Protein AF-A0A174BFE5-F1 (afdb_monomer)

Fo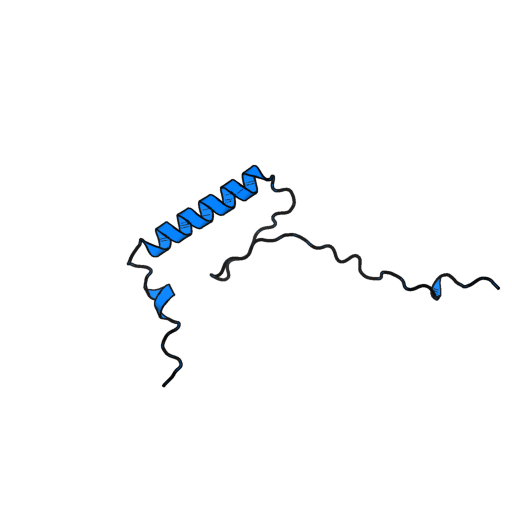ldseek 3Di:
DDDPPVPDDDPPDPPDDWDWDDDPVPDGTDTCVPPDPVRVVVVVVVVVVVVVVCVVPPVNCVVVPPPPPPDD

Radius of gyration: 22.88 Å; Cα contacts (8 Å, |Δi|>4): 25; chains: 1; bounding box: 55×43×48 Å

Sequence (72 aa):
MVVSSSLLPKMDTVDDFEPVCYFADGRRGYSLKYMRREELLTDVLHQYERYIR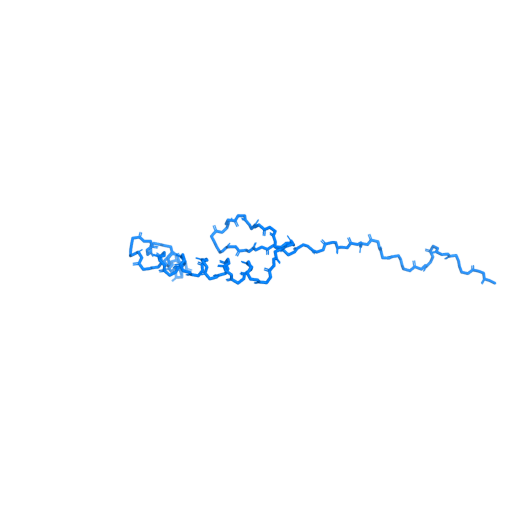MIANSKHNLYLFDKKNDET

Secondary structure (DSSP, 8-state):
----GGGS-----------B---TT-PPPPB-TT--HHHHHHHHHHHHHHHHHHHHSGGGTHHHHTTS-S--

Solvent-accessible surface area (backbone atoms only — not comparable to full-atom values): 4934 Å² total; per-residue (Å²): 136,82,81,61,80,85,77,52,91,69,82,85,66,86,77,82,83,74,54,60,50,83,48,96,86,70,55,84,51,55,74,50,72,90,61,49,73,68,55,51,51,51,50,54,51,52,53,49,52,50,50,52,54,48,65,70,40,74,89,50,54,68,77,76,56,74,88,71,79,90,84,130

Structure (mmCIF, N/CA/C/O backbone):
data_AF-A0A174BFE5-F1
#
_entry.id   AF-A0A174BFE5-F1
#
loop_
_atom_site.group_PDB
_atom_site.id
_atom_site.type_symbol
_atom_site.label_atom_id
_atom_site.label_alt_id
_atom_site.label_comp_id
_atom_site.label_asym_id
_atom_site.label_entity_id
_atom_site.label_seq_id
_atom_site.pdbx_PDB_ins_code
_atom_site.Cartn_x
_atom_site.Cartn_y
_atom_site.Cartn_z
_atom_site.occupancy
_atom_site.B_iso_or_equiv
_atom_site.auth_seq_id
_atom_site.auth_comp_id
_atom_site.auth_asym_id
_atom_site.auth_atom_id
_atom_site.pdbx_PDB_model_num
ATOM 1 N N . MET A 1 1 ? 25.868 -36.678 -33.248 1.00 52.06 1 MET A N 1
ATOM 2 C CA . MET A 1 1 ? 24.410 -36.599 -33.027 1.00 52.06 1 MET A CA 1
ATOM 3 C C . MET A 1 1 ? 24.136 -35.246 -32.390 1.00 52.06 1 MET A C 1
ATOM 5 O O . MET A 1 1 ? 24.542 -35.038 -31.257 1.00 52.06 1 MET A O 1
ATOM 9 N N . VAL A 1 2 ? 23.606 -34.288 -33.152 1.00 60.62 2 VAL A N 1
ATOM 10 C CA . VAL A 1 2 ? 23.287 -32.946 -32.637 1.00 60.62 2 VAL A CA 1
ATOM 11 C C . VAL A 1 2 ? 21.861 -33.012 -32.117 1.00 60.62 2 VAL A C 1
ATOM 13 O O . VAL A 1 2 ? 20.945 -33.288 -32.887 1.00 60.62 2 VAL A O 1
ATOM 16 N N . VAL A 1 3 ? 21.680 -32.826 -30.811 1.00 66.31 3 VAL A N 1
ATOM 17 C CA . VAL A 1 3 ? 20.341 -32.682 -30.235 1.00 66.31 3 VAL A CA 1
ATOM 18 C C . VAL A 1 3 ? 19.774 -31.371 -30.767 1.00 66.31 3 VAL A C 1
ATOM 20 O O . VAL A 1 3 ? 20.327 -30.301 -30.518 1.00 66.31 3 VAL A O 1
ATOM 23 N N . SER A 1 4 ? 18.708 -31.458 -31.558 1.00 67.00 4 SER A N 1
ATOM 24 C CA . SER A 1 4 ? 18.002 -30.291 -32.071 1.00 67.00 4 SER A CA 1
ATOM 25 C C . SER A 1 4 ? 17.417 -29.500 -30.902 1.00 67.00 4 SER A C 1
ATOM 27 O O . SER A 1 4 ? 16.726 -30.061 -30.051 1.00 67.00 4 SER A O 1
ATOM 29 N N . SER A 1 5 ? 17.667 -28.190 -30.874 1.00 63.28 5 SER A N 1
ATOM 30 C CA . SER A 1 5 ? 17.227 -27.254 -29.824 1.00 63.28 5 SER A CA 1
ATOM 31 C C . SER A 1 5 ? 15.707 -27.213 -29.600 1.00 63.28 5 SER A C 1
ATOM 33 O O . SER A 1 5 ? 15.240 -26.637 -28.624 1.00 63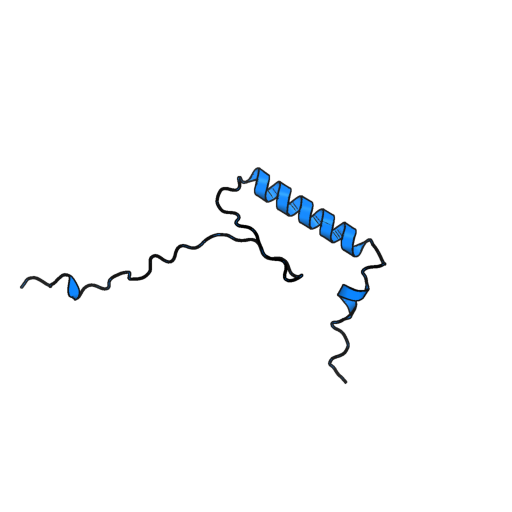.28 5 SER A O 1
ATOM 35 N N . SER A 1 6 ? 14.932 -27.848 -30.479 1.00 68.06 6 SER A N 1
ATOM 36 C CA . SER A 1 6 ? 13.494 -28.086 -30.359 1.00 68.06 6 SER A CA 1
ATOM 37 C C . SER A 1 6 ? 13.094 -29.101 -29.280 1.00 68.06 6 SER A C 1
ATOM 39 O O . SER A 1 6 ? 11.925 -29.132 -28.917 1.00 68.06 6 SER A O 1
ATOM 41 N N . LEU A 1 7 ? 14.024 -29.925 -28.783 1.00 74.88 7 LEU A N 1
ATOM 42 C CA . LEU A 1 7 ? 13.769 -30.946 -27.752 1.00 74.88 7 LEU A CA 1
ATOM 43 C C . LEU A 1 7 ? 14.069 -30.459 -26.327 1.00 74.88 7 LEU A C 1
ATOM 45 O O . LEU A 1 7 ? 13.876 -31.198 -25.364 1.00 74.88 7 LEU A O 1
ATOM 49 N N . LEU A 1 8 ? 14.582 -29.238 -26.189 1.00 80.56 8 LEU A N 1
ATOM 50 C CA . LEU A 1 8 ? 14.872 -28.639 -24.895 1.00 80.56 8 LEU A CA 1
ATOM 51 C C . LEU A 1 8 ? 13.591 -27.987 -24.352 1.00 80.56 8 LEU A C 1
ATOM 53 O O . LEU A 1 8 ? 12.917 -27.297 -25.121 1.00 80.56 8 LEU A O 1
ATOM 57 N N . PRO A 1 9 ? 13.254 -28.166 -23.059 1.00 73.88 9 PRO A N 1
ATOM 58 C CA . PRO A 1 9 ? 12.161 -27.437 -22.429 1.00 73.88 9 PRO A CA 1
ATOM 59 C C . PRO A 1 9 ? 12.378 -25.939 -22.632 1.00 73.88 9 PRO A C 1
ATOM 61 O O . PRO A 1 9 ? 13.367 -25.374 -22.159 1.00 73.88 9 PRO A O 1
ATOM 64 N N . LYS A 1 10 ? 11.481 -25.301 -23.380 1.00 68.88 10 LYS A N 1
ATOM 65 C CA . LYS A 1 10 ? 11.458 -23.850 -23.510 1.00 68.88 10 LYS A CA 1
ATOM 66 C C . LYS A 1 10 ? 10.685 -23.307 -22.321 1.00 68.88 10 LYS A C 1
ATOM 68 O O . LYS A 1 10 ? 9.620 -23.817 -21.983 1.00 68.88 10 LYS A O 1
ATOM 73 N N . MET A 1 11 ? 11.237 -22.296 -21.662 1.00 65.38 11 MET A N 1
ATOM 74 C CA . MET A 1 11 ? 10.465 -21.486 -20.726 1.00 65.38 11 MET A CA 1
ATOM 75 C C . MET A 1 11 ? 9.502 -20.650 -21.579 1.00 65.38 11 MET A C 1
ATOM 77 O O . MET A 1 11 ? 9.844 -19.548 -21.994 1.00 65.38 11 MET A O 1
ATOM 81 N N . ASP A 1 12 ? 8.348 -21.220 -21.930 1.00 64.69 12 ASP A N 1
ATOM 82 C CA . ASP A 1 12 ? 7.338 -20.563 -22.774 1.00 64.69 12 ASP A CA 1
ATOM 83 C C . ASP A 1 12 ? 6.494 -19.532 -22.003 1.00 64.69 12 ASP A C 1
ATOM 85 O O . ASP A 1 12 ? 5.618 -18.893 -22.583 1.00 64.69 12 ASP A O 1
ATOM 89 N N . THR A 1 13 ? 6.776 -19.301 -20.719 1.00 64.31 13 THR A N 1
ATOM 90 C CA . THR A 1 13 ? 6.143 -18.232 -19.945 1.00 64.31 13 THR A CA 1
ATOM 91 C C . THR A 1 13 ? 7.197 -17.427 -19.193 1.00 64.31 13 THR A C 1
ATOM 93 O O . THR A 1 13 ? 7.769 -17.849 -18.190 1.00 64.31 13 THR A O 1
ATOM 96 N N . VAL A 1 14 ? 7.480 -16.227 -19.699 1.00 64.94 14 VAL A N 1
ATOM 97 C CA . VAL A 1 14 ? 8.020 -15.161 -18.853 1.00 64.94 14 VAL A CA 1
ATOM 98 C C . VAL A 1 14 ? 6.815 -14.612 -18.099 1.00 64.94 14 VAL A C 1
ATOM 100 O O . VAL A 1 14 ? 6.152 -13.693 -18.573 1.00 64.94 14 VAL A O 1
ATOM 103 N N . ASP A 1 15 ? 6.466 -15.247 -16.983 1.00 69.19 15 ASP A N 1
ATOM 104 C CA . ASP A 1 15 ? 5.404 -14.741 -16.118 1.00 69.19 15 ASP A CA 1
ATOM 105 C C . ASP A 1 15 ? 5.925 -13.472 -15.426 1.00 69.19 15 ASP A C 1
ATOM 107 O O . ASP A 1 15 ? 6.733 -13.532 -14.497 1.00 69.19 15 ASP A O 1
ATOM 111 N N . ASP A 1 16 ? 5.529 -12.304 -15.940 1.00 76.06 16 ASP A N 1
ATOM 112 C CA . ASP A 1 16 ? 5.833 -11.011 -15.324 1.00 76.06 16 ASP A CA 1
ATOM 113 C C . ASP A 1 16 ? 4.909 -10.822 -14.112 1.00 76.06 16 ASP A C 1
ATOM 115 O O . ASP A 1 16 ? 3.698 -10.628 -14.248 1.00 76.06 16 ASP A O 1
ATOM 119 N N . PHE A 1 17 ? 5.470 -10.933 -12.908 1.00 82.00 17 PHE A N 1
ATOM 120 C CA . PHE A 1 17 ? 4.736 -10.722 -11.663 1.00 82.00 17 PHE A CA 1
ATOM 121 C C . PHE A 1 17 ? 4.828 -9.254 -11.254 1.00 82.00 17 PHE A C 1
ATOM 123 O O . PHE A 1 17 ? 5.895 -8.764 -10.880 1.00 82.00 17 PHE A O 1
ATOM 130 N N . GLU A 1 18 ? 3.693 -8.558 -11.253 1.00 85.44 18 GLU A N 1
ATOM 131 C CA . GLU A 1 18 ? 3.619 -7.196 -10.730 1.00 85.44 18 GLU A CA 1
ATOM 132 C C . GLU A 1 18 ? 3.085 -7.167 -9.294 1.00 85.44 18 GLU A C 1
ATOM 134 O O . GLU A 1 18 ? 2.022 -7.727 -9.011 1.00 85.44 18 GLU A O 1
ATOM 139 N N . PRO A 1 19 ? 3.779 -6.477 -8.370 1.00 90.56 19 PRO A N 1
ATOM 140 C CA . PRO A 1 19 ? 3.260 -6.279 -7.031 1.00 90.56 19 PRO A CA 1
ATOM 141 C C . PRO A 1 19 ? 2.096 -5.282 -7.081 1.00 90.56 19 PRO A C 1
ATOM 143 O O . PRO A 1 19 ? 2.244 -4.152 -7.549 1.00 90.56 19 PRO A O 1
ATOM 146 N N . VAL A 1 20 ? 0.942 -5.689 -6.562 1.00 91.56 20 VAL A N 1
ATOM 147 C CA . VAL A 1 20 ? -0.275 -4.871 -6.474 1.00 91.56 20 VAL A CA 1
ATOM 148 C C . VAL A 1 20 ? -0.825 -4.914 -5.055 1.00 91.56 20 VAL A C 1
ATOM 150 O O . VAL A 1 20 ? -0.703 -5.927 -4.365 1.00 91.56 20 VAL A O 1
ATOM 153 N N . CYS A 1 21 ? -1.425 -3.817 -4.599 1.00 92.56 21 CYS A N 1
ATOM 154 C CA . CYS A 1 21 ? -2.104 -3.811 -3.307 1.00 92.56 21 CYS A CA 1
ATOM 155 C C . CYS A 1 21 ? -3.501 -4.449 -3.401 1.00 92.56 21 CYS A C 1
ATOM 157 O O . CYS A 1 21 ? -4.086 -4.560 -4.477 1.00 92.56 21 CYS A O 1
ATOM 159 N N . TYR A 1 22 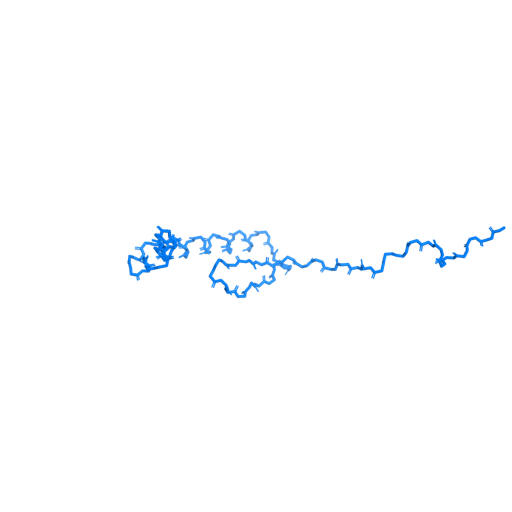? -4.044 -4.870 -2.259 1.00 90.25 22 TYR A N 1
ATOM 160 C CA . TYR A 1 22 ? -5.383 -5.449 -2.159 1.00 90.25 22 TYR A CA 1
ATOM 161 C C . TYR A 1 22 ? -6.149 -4.806 -1.005 1.00 90.25 22 TYR A C 1
ATOM 163 O O . TYR A 1 22 ? -5.597 -4.606 0.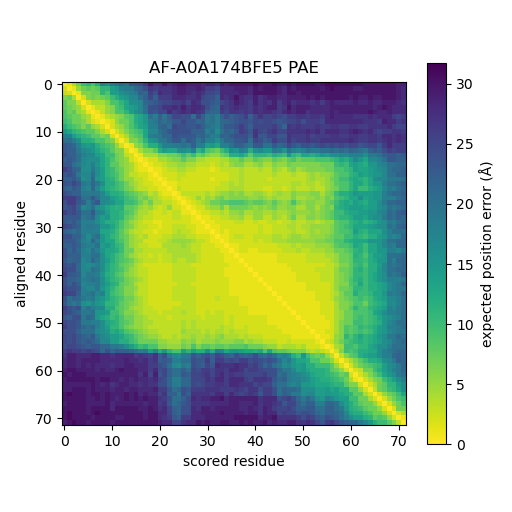078 1.00 90.25 22 TYR A O 1
ATOM 171 N N . PHE A 1 23 ? -7.431 -4.519 -1.229 1.00 87.31 23 PHE A N 1
ATOM 172 C CA . PHE A 1 23 ? -8.326 -3.962 -0.221 1.00 87.31 23 PHE A CA 1
ATOM 173 C C . PHE A 1 23 ? -9.500 -4.908 0.032 1.00 87.31 23 PHE A C 1
ATOM 175 O O . PHE A 1 23 ? -10.109 -5.430 -0.899 1.00 87.31 23 PHE A O 1
ATOM 182 N N . ALA A 1 24 ? -9.843 -5.104 1.308 1.00 80.94 24 ALA A N 1
ATOM 183 C CA . ALA A 1 24 ? -10.921 -6.007 1.716 1.00 80.94 24 ALA A CA 1
ATOM 184 C C . ALA A 1 24 ? -12.324 -5.535 1.285 1.00 80.94 24 ALA A C 1
ATOM 186 O O . ALA A 1 24 ? -13.250 -6.336 1.255 1.00 80.94 24 ALA A O 1
ATOM 187 N N . ASP A 1 25 ? -12.478 -4.255 0.934 1.00 80.50 25 ASP A N 1
ATOM 188 C CA . ASP A 1 25 ? -13.727 -3.657 0.446 1.00 80.50 25 ASP A CA 1
ATOM 189 C C . ASP A 1 25 ? -13.953 -3.859 -1.066 1.00 80.50 25 ASP A C 1
ATOM 191 O O . ASP A 1 25 ? -14.904 -3.320 -1.631 1.00 80.50 25 ASP A O 1
ATOM 195 N N . GLY A 1 26 ? -13.082 -4.618 -1.742 1.00 83.81 26 GLY A N 1
ATOM 196 C CA . GLY A 1 26 ? -13.193 -4.902 -3.174 1.00 83.81 26 GLY A CA 1
ATOM 197 C C . GLY A 1 26 ? -12.763 -3.742 -4.075 1.00 83.81 26 GLY A C 1
ATOM 198 O O . GLY A 1 26 ? -12.958 -3.797 -5.293 1.00 83.81 26 GLY A O 1
ATOM 199 N N . ARG A 1 27 ? -12.159 -2.682 -3.520 1.00 86.06 27 ARG A N 1
ATOM 200 C CA . ARG A 1 27 ? -11.558 -1.625 -4.337 1.00 86.06 27 ARG A CA 1
ATOM 201 C C . ARG A 1 27 ? -10.408 -2.171 -5.174 1.00 86.06 27 ARG A C 1
ATOM 203 O O . ARG A 1 27 ? -9.609 -2.986 -4.718 1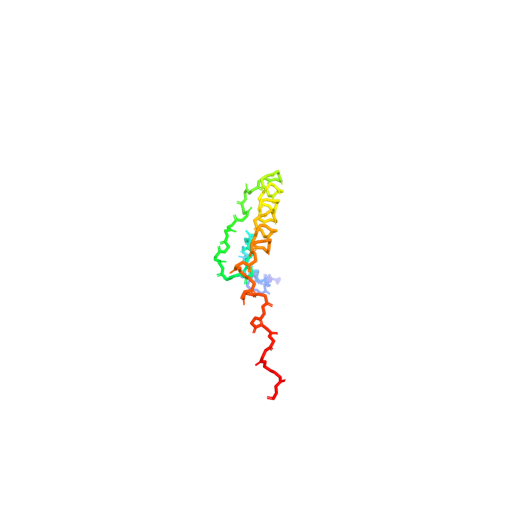.00 86.06 27 ARG A O 1
ATOM 210 N N . ARG A 1 28 ? -10.284 -1.645 -6.397 1.00 89.12 28 ARG A N 1
ATOM 211 C CA . ARG A 1 28 ? -9.145 -1.941 -7.272 1.00 89.12 28 ARG A CA 1
ATOM 212 C C . ARG A 1 28 ? -7.846 -1.504 -6.599 1.00 89.12 28 ARG A C 1
ATOM 214 O O . ARG A 1 28 ? -7.703 -0.337 -6.230 1.00 89.12 28 ARG A O 1
ATOM 221 N N . GLY A 1 29 ? -6.926 -2.452 -6.469 1.00 89.38 29 GLY A N 1
ATOM 222 C CA . GLY A 1 29 ? -5.556 -2.198 -6.058 1.00 89.38 29 GLY A CA 1
ATOM 223 C C . GLY A 1 29 ? -4.793 -1.365 -7.081 1.00 89.38 29 GLY A C 1
ATOM 224 O O . GLY A 1 29 ? -5.092 -1.402 -8.274 1.00 89.38 29 GLY A O 1
ATOM 225 N N . TYR A 1 30 ? -3.803 -0.618 -6.610 1.00 92.50 30 TYR A N 1
ATOM 226 C CA . TYR A 1 30 ? -2.799 0.035 -7.442 1.00 92.50 30 TYR A CA 1
ATOM 227 C C . TYR A 1 30 ? -1.503 -0.775 -7.452 1.00 92.50 30 TYR A C 1
ATOM 229 O O . TYR A 1 30 ? -1.232 -1.575 -6.551 1.00 92.50 30 TYR A O 1
ATOM 237 N N . SER A 1 31 ? -0.705 -0.558 -8.496 1.00 93.19 31 SER A N 1
ATOM 238 C CA . SER A 1 31 ? 0.625 -1.146 -8.617 1.00 93.19 31 SER A CA 1
ATOM 239 C C . SER A 1 31 ? 1.574 -0.530 -7.593 1.00 93.19 31 SER A C 1
ATOM 241 O O . SER A 1 31 ? 1.599 0.684 -7.398 1.00 93.19 31 SER A O 1
ATOM 243 N N . LEU A 1 32 ? 2.360 -1.389 -6.954 1.00 93.12 32 LEU A N 1
ATOM 244 C CA . LEU A 1 32 ? 3.458 -1.030 -6.058 1.00 93.12 32 LEU A CA 1
ATOM 245 C C . LEU A 1 32 ? 4.802 -1.026 -6.800 1.00 93.12 32 LEU A C 1
ATOM 247 O O . LEU A 1 32 ? 5.851 -0.765 -6.205 1.00 93.12 32 LEU A O 1
ATOM 251 N N . LYS A 1 33 ? 4.786 -1.338 -8.103 1.00 89.81 33 LYS A N 1
ATOM 252 C CA . LYS A 1 33 ? 5.965 -1.313 -8.964 1.00 89.81 33 LYS A CA 1
ATOM 253 C C . LYS A 1 33 ? 6.530 0.109 -8.927 1.00 89.81 33 LYS A C 1
ATOM 255 O O . LYS A 1 33 ? 5.806 1.072 -9.159 1.00 89.81 33 LYS A O 1
ATOM 260 N N . TYR A 1 34 ? 7.814 0.228 -8.598 1.00 90.94 34 TYR A N 1
ATOM 261 C CA . TYR A 1 34 ? 8.559 1.491 -8.459 1.00 90.94 34 TYR A CA 1
ATOM 262 C C . TYR A 1 34 ? 8.317 2.319 -7.188 1.00 90.94 34 TYR A C 1
ATOM 264 O O . TYR A 1 34 ? 8.917 3.385 -7.057 1.00 90.94 34 TYR A O 1
ATOM 272 N N . MET A 1 35 ? 7.522 1.843 -6.227 1.00 93.25 35 MET A N 1
ATOM 273 C CA . MET A 1 35 ? 7.368 2.541 -4.949 1.00 93.25 35 MET A CA 1
ATOM 274 C C . MET A 1 35 ? 8.624 2.367 -4.083 1.00 93.25 35 MET A C 1
ATOM 276 O O . MET A 1 35 ? 9.137 1.255 -3.923 1.00 93.25 35 MET A O 1
ATOM 280 N N . ARG A 1 36 ? 9.144 3.462 -3.516 1.00 95.94 36 ARG A N 1
ATOM 281 C CA . ARG A 1 36 ? 10.282 3.404 -2.586 1.00 95.94 36 ARG A CA 1
ATOM 282 C C . ARG A 1 36 ? 9.844 2.847 -1.237 1.00 95.94 36 ARG A C 1
ATOM 284 O O . ARG A 1 36 ? 8.667 2.869 -0.883 1.00 95.94 36 ARG A O 1
ATOM 291 N N . ARG A 1 37 ? 10.811 2.379 -0.446 1.00 94.81 37 ARG A N 1
ATOM 292 C CA . ARG A 1 37 ? 10.556 1.797 0.880 1.00 94.81 37 ARG A CA 1
ATOM 293 C C . ARG A 1 37 ? 9.792 2.757 1.792 1.00 94.81 37 ARG A C 1
ATOM 295 O O . ARG A 1 37 ? 8.871 2.341 2.487 1.00 94.81 37 ARG A O 1
ATOM 302 N N . GLU A 1 38 ? 10.184 4.024 1.788 1.00 97.44 38 GLU A N 1
ATOM 303 C CA . GLU A 1 38 ? 9.587 5.069 2.616 1.00 97.44 38 GLU A CA 1
ATOM 304 C C . GLU A 1 38 ? 8.154 5.356 2.167 1.00 97.44 38 GLU A C 1
ATOM 306 O O . GLU A 1 38 ? 7.264 5.462 2.999 1.00 97.44 38 GLU A O 1
ATOM 311 N N . GLU A 1 39 ? 7.916 5.393 0.855 1.00 95.50 39 GLU A N 1
ATOM 312 C CA . GLU A 1 39 ? 6.587 5.598 0.274 1.00 95.50 39 GLU A CA 1
ATOM 313 C C . GLU A 1 39 ? 5.650 4.437 0.618 1.00 95.50 39 GLU A C 1
ATOM 315 O O . GLU A 1 39 ? 4.531 4.684 1.062 1.00 95.50 39 GLU A O 1
ATOM 320 N N . LEU A 1 40 ? 6.121 3.189 0.499 1.00 94.56 40 LEU A N 1
ATOM 321 C CA . LEU A 1 40 ? 5.374 1.995 0.908 1.00 94.56 40 LEU A CA 1
ATOM 322 C C . LEU A 1 40 ? 5.001 2.052 2.391 1.00 94.56 40 LEU A C 1
ATOM 324 O O . LEU A 1 40 ? 3.854 1.804 2.757 1.00 94.56 40 LEU A O 1
ATOM 328 N N . LEU A 1 41 ? 5.961 2.393 3.255 1.00 96.06 41 LEU A N 1
ATOM 329 C CA . LEU A 1 41 ? 5.719 2.491 4.693 1.00 96.06 41 LEU A CA 1
ATOM 330 C C . LEU A 1 41 ? 4.696 3.584 5.006 1.00 96.06 41 LEU A C 1
ATOM 332 O O . LEU A 1 41 ? 3.756 3.361 5.767 1.00 96.06 41 LEU A O 1
ATOM 336 N N . THR A 1 42 ? 4.872 4.762 4.412 1.00 96.88 42 THR A N 1
ATOM 337 C CA . THR A 1 42 ? 3.961 5.887 4.579 1.00 96.88 42 THR A CA 1
ATOM 338 C C . THR A 1 42 ? 2.555 5.530 4.104 1.00 96.88 42 THR A C 1
ATOM 340 O O . THR A 1 42 ? 1.593 5.825 4.807 1.00 96.88 42 THR A O 1
ATOM 343 N N . ASP A 1 43 ? 2.408 4.861 2.966 1.00 94.44 43 ASP A N 1
ATOM 344 C CA . ASP A 1 43 ? 1.112 4.432 2.441 1.00 94.44 43 ASP A CA 1
ATOM 345 C C . ASP A 1 43 ? 0.408 3.422 3.364 1.00 94.44 43 ASP A C 1
ATOM 347 O O . ASP A 1 43 ? -0.747 3.628 3.745 1.00 94.44 43 ASP A O 1
ATOM 351 N N . VAL A 1 44 ? 1.127 2.393 3.832 1.00 93.94 44 VAL A N 1
ATOM 352 C CA . VAL A 1 44 ? 0.597 1.408 4.793 1.00 93.94 44 VAL A CA 1
ATOM 353 C C . VAL A 1 44 ? 0.126 2.086 6.083 1.00 93.94 44 VAL A C 1
ATOM 355 O O . VAL A 1 44 ? -0.964 1.785 6.576 1.00 93.94 44 VAL A O 1
ATOM 358 N N . LEU A 1 45 ? 0.905 3.032 6.617 1.00 96.81 45 LEU A N 1
ATOM 359 C CA . LEU A 1 45 ? 0.538 3.773 7.827 1.00 96.81 45 LEU A CA 1
ATOM 360 C C . LEU A 1 45 ? -0.716 4.637 7.620 1.00 96.81 45 LEU A C 1
ATOM 362 O O . LEU A 1 45 ? -1.594 4.642 8.483 1.00 96.81 45 LEU A O 1
ATOM 366 N N . HIS A 1 46 ? -0.848 5.308 6.472 1.00 94.88 46 HIS A N 1
ATOM 367 C CA . HIS A 1 46 ? -2.042 6.098 6.156 1.00 94.88 46 HIS A CA 1
ATOM 368 C C . HIS A 1 46 ? -3.294 5.227 5.994 1.00 94.88 46 HIS A C 1
ATOM 370 O O . HIS A 1 46 ? -4.366 5.594 6.485 1.00 94.88 46 HIS A O 1
ATOM 376 N N . GLN A 1 47 ? -3.191 4.066 5.337 1.00 91.62 47 GLN A N 1
ATOM 377 C CA . GLN A 1 47 ? -4.333 3.153 5.223 1.00 91.62 47 GLN A CA 1
ATOM 378 C C . GLN A 1 47 ? -4.726 2.569 6.580 1.00 91.62 47 GLN A C 1
ATOM 380 O O . GLN A 1 47 ? -5.918 2.439 6.867 1.00 91.62 47 GLN A O 1
ATOM 385 N N . TYR A 1 48 ? -3.752 2.284 7.446 1.00 92.56 48 TYR A N 1
ATOM 386 C CA . TYR A 1 48 ? -4.021 1.852 8.814 1.00 92.56 48 TYR A CA 1
ATOM 387 C C . TYR A 1 48 ? -4.731 2.942 9.629 1.00 92.56 48 TYR A C 1
ATOM 389 O O . TYR A 1 48 ? -5.754 2.678 10.258 1.00 92.56 48 TYR A O 1
ATOM 397 N N . GLU A 1 49 ? -4.267 4.191 9.570 1.00 93.94 49 GLU A N 1
ATOM 398 C CA . GLU A 1 49 ? -4.939 5.317 10.228 1.00 93.94 49 GLU A CA 1
ATOM 399 C C . GLU A 1 49 ? -6.382 5.485 9.725 1.00 93.94 49 GLU A C 1
ATOM 401 O O . GLU A 1 49 ? -7.317 5.656 10.515 1.00 93.94 49 GLU A O 1
ATOM 406 N N . ARG A 1 50 ? -6.586 5.385 8.407 1.00 89.38 50 ARG A N 1
ATOM 407 C CA . ARG A 1 50 ? -7.915 5.428 7.790 1.00 89.38 50 ARG A CA 1
ATOM 408 C C . ARG A 1 50 ? -8.810 4.296 8.292 1.00 89.38 50 ARG A C 1
ATOM 410 O O . ARG A 1 50 ? -9.977 4.549 8.587 1.00 89.38 50 ARG A O 1
ATOM 417 N N . TYR A 1 51 ? -8.276 3.084 8.425 1.00 87.62 51 TYR A N 1
ATOM 418 C CA . TYR A 1 51 ? -8.989 1.934 8.979 1.00 87.62 51 TYR A CA 1
ATOM 419 C C . TYR A 1 51 ? -9.419 2.172 10.435 1.00 87.62 51 TYR A C 1
ATOM 421 O O . TYR A 1 51 ? -10.588 1.980 10.770 1.00 87.62 51 TYR A O 1
ATOM 429 N N . ILE A 1 52 ? -8.524 2.691 11.282 1.00 88.94 52 ILE A N 1
ATOM 430 C CA . ILE A 1 52 ? -8.855 3.036 12.673 1.00 88.94 52 ILE A CA 1
ATOM 431 C C . ILE A 1 52 ? -9.954 4.102 12.733 1.00 88.94 52 ILE A C 1
ATOM 433 O O . ILE A 1 52 ? -10.924 3.948 13.475 1.00 88.94 52 ILE A O 1
ATOM 437 N N . ARG A 1 53 ? -9.858 5.157 11.914 1.00 88.62 53 ARG A N 1
ATOM 438 C CA . ARG A 1 53 ? -10.895 6.202 11.823 1.00 88.62 53 ARG A CA 1
ATOM 439 C C . ARG A 1 53 ? -12.240 5.660 11.345 1.00 88.62 53 ARG A C 1
ATOM 441 O O . ARG A 1 53 ? -13.280 6.125 11.809 1.00 88.62 53 ARG A O 1
ATOM 448 N N . MET A 1 54 ? -12.224 4.704 10.420 1.00 84.38 54 MET A N 1
ATOM 449 C CA . MET A 1 54 ? -13.428 4.051 9.911 1.00 84.38 54 MET A CA 1
ATOM 450 C C . MET A 1 54 ? -14.150 3.276 11.018 1.00 84.38 54 MET A C 1
ATOM 452 O O . MET A 1 54 ? -15.360 3.422 11.153 1.00 84.38 54 MET A O 1
ATOM 456 N N . ILE A 1 55 ? -13.418 2.516 11.839 1.00 83.06 55 ILE A N 1
ATOM 457 C CA . ILE A 1 55 ? -13.996 1.752 12.959 1.00 83.06 55 ILE A CA 1
ATOM 458 C C . ILE A 1 55 ? -14.443 2.672 14.097 1.00 83.06 55 ILE A C 1
ATOM 460 O O . ILE A 1 55 ? -15.500 2.461 14.687 1.00 83.06 55 ILE A O 1
ATOM 464 N N . ALA A 1 56 ? -13.663 3.711 14.403 1.00 82.44 56 ALA A N 1
ATOM 465 C CA . ALA A 1 56 ? -13.995 4.664 15.460 1.00 82.44 56 ALA A CA 1
ATOM 466 C C . ALA A 1 56 ? -15.280 5.461 15.157 1.00 82.44 56 ALA A C 1
ATOM 468 O O . ALA A 1 56 ? -16.002 5.859 16.073 1.00 82.44 56 ALA A O 1
ATOM 469 N N . ASN A 1 57 ? -15.605 5.673 13.877 1.00 77.06 57 ASN A N 1
ATOM 470 C CA . ASN A 1 57 ? -16.888 6.234 13.470 1.00 77.06 57 ASN A CA 1
ATOM 471 C C . ASN A 1 57 ? -18.003 5.183 13.616 1.00 77.06 57 ASN A C 1
ATOM 473 O O . ASN A 1 57 ? -18.337 4.457 12.683 1.00 77.06 57 ASN A O 1
ATOM 477 N N . SER A 1 58 ? -18.654 5.168 14.782 1.00 58.47 58 SER A N 1
ATOM 478 C CA . SER A 1 58 ? -19.758 4.261 15.159 1.00 58.47 58 SER A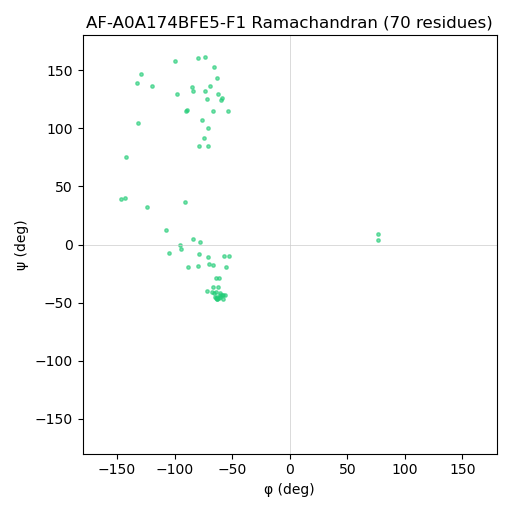 CA 1
ATOM 479 C C . SER A 1 58 ? -20.953 4.209 14.170 1.00 58.47 58 SER A C 1
ATOM 481 O O . SER A 1 58 ? -21.802 3.327 14.260 1.00 58.47 58 SER A O 1
ATOM 483 N N . LYS A 1 59 ? -21.017 5.102 13.168 1.00 56.09 59 LYS A N 1
ATOM 484 C CA . LYS A 1 59 ? -21.995 5.071 12.059 1.00 56.09 59 LYS A CA 1
ATOM 485 C C . LYS A 1 59 ? -21.663 4.071 10.935 1.00 56.09 59 LYS A C 1
ATOM 487 O O . LYS A 1 59 ? -22.482 3.890 10.041 1.00 56.09 59 LYS A O 1
ATOM 492 N N . HIS A 1 60 ? -20.490 3.435 10.938 1.00 52.66 60 HIS A N 1
ATOM 493 C CA . HIS A 1 60 ? -20.110 2.382 9.976 1.00 52.66 60 HIS A CA 1
ATOM 494 C C . HIS A 1 60 ? -20.079 0.975 10.588 1.00 52.66 60 HIS A C 1
ATOM 496 O O . HIS A 1 60 ? -19.654 0.026 9.933 1.00 52.66 60 HIS A O 1
ATOM 502 N N . ASN A 1 61 ? -20.623 0.815 11.802 1.00 51.25 61 ASN A N 1
ATOM 503 C CA . ASN A 1 61 ? -20.802 -0.486 12.457 1.00 51.25 61 ASN A CA 1
ATOM 504 C C . ASN A 1 61 ? -21.602 -1.496 11.610 1.00 51.25 61 ASN A C 1
ATOM 506 O O . ASN A 1 61 ? -21.476 -2.693 11.826 1.00 51.25 61 ASN A O 1
ATOM 510 N N . LEU A 1 62 ? -22.376 -1.049 10.613 1.00 54.09 62 LEU A N 1
ATOM 511 C CA . LEU A 1 62 ? -23.123 -1.943 9.721 1.00 54.09 62 LEU A CA 1
ATOM 512 C C . LEU A 1 62 ? -22.216 -2.897 8.913 1.00 54.09 62 LEU A C 1
ATOM 514 O O . LEU A 1 62 ? -22.630 -4.013 8.631 1.00 54.09 62 LEU A O 1
ATOM 518 N N . TYR A 1 63 ? -20.972 -2.505 8.601 1.00 53.88 63 TYR A N 1
ATOM 519 C CA . TYR A 1 63 ? -20.042 -3.344 7.826 1.00 53.88 63 TYR A CA 1
ATOM 520 C C . TYR A 1 63 ? -19.347 -4.437 8.651 1.00 53.88 63 TYR A C 1
ATOM 522 O O . TYR A 1 63 ? -18.832 -5.392 8.075 1.00 53.88 63 TYR A O 1
ATOM 530 N N . LEU A 1 64 ? -19.314 -4.323 9.986 1.00 54.22 64 LEU A N 1
ATOM 531 C CA . LEU A 1 64 ? -18.715 -5.351 10.851 1.00 54.22 64 LEU A CA 1
ATOM 532 C C . LEU A 1 64 ? -19.712 -6.448 11.256 1.00 54.22 64 LEU A C 1
ATOM 534 O O . LEU A 1 64 ? -19.281 -7.529 11.656 1.00 54.22 64 LEU A O 1
ATOM 538 N N . PHE A 1 65 ? -21.022 -6.191 11.159 1.00 52.94 65 PHE A N 1
ATOM 539 C CA . PHE A 1 65 ? -22.059 -7.098 11.668 1.00 52.94 65 PHE A CA 1
ATOM 540 C C . PHE A 1 65 ? -22.814 -7.901 10.601 1.00 52.94 65 PHE A C 1
ATOM 542 O O . PHE A 1 65 ? -23.545 -8.812 10.977 1.00 52.94 65 PHE A O 1
ATOM 549 N N . ASP A 1 66 ? -22.618 -7.648 9.303 1.00 53.72 66 ASP A N 1
ATOM 550 C CA . ASP A 1 66 ? -23.333 -8.398 8.251 1.00 53.72 66 ASP A CA 1
ATOM 551 C C . ASP A 1 66 ? -22.861 -9.863 8.111 1.00 53.72 66 ASP A C 1
ATOM 553 O O . ASP A 1 66 ? -23.521 -10.694 7.503 1.00 53.72 66 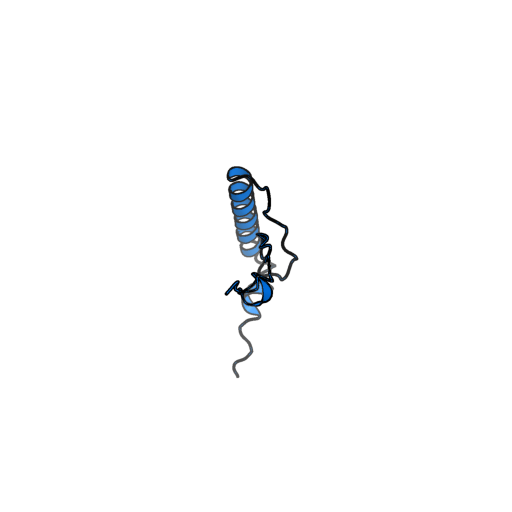ASP A O 1
ATOM 557 N N . LYS A 1 67 ? -21.750 -10.245 8.758 1.00 52.66 67 LYS A N 1
ATOM 558 C CA . LYS A 1 67 ? -21.269 -11.638 8.802 1.00 52.66 67 LYS A CA 1
ATOM 559 C C . LYS A 1 67 ? -21.814 -12.434 9.998 1.00 52.66 67 LYS A C 1
ATOM 561 O O . LYS A 1 67 ? -21.079 -13.215 10.605 1.00 52.66 67 LYS A O 1
ATOM 566 N N . LYS A 1 68 ? -23.067 -12.210 10.407 1.00 50.28 68 LYS A N 1
ATOM 567 C CA . LYS A 1 68 ? -23.667 -12.955 11.529 1.00 50.28 68 LYS A CA 1
ATOM 568 C C . LYS A 1 68 ? -25.151 -13.284 11.349 1.00 50.28 68 LYS A C 1
ATOM 570 O O . LYS A 1 68 ? -25.885 -13.184 12.321 1.00 50.28 68 LYS A O 1
ATOM 575 N N . ASN A 1 69 ? -25.591 -13.671 10.149 1.00 50.50 69 ASN A N 1
ATOM 576 C CA . ASN A 1 69 ? -26.962 -14.160 9.924 1.00 50.50 69 ASN A CA 1
ATOM 577 C C . ASN A 1 69 ? -27.071 -15.253 8.834 1.00 50.50 69 ASN A C 1
ATOM 579 O O . ASN A 1 69 ? -28.046 -15.269 8.098 1.00 50.50 69 ASN A O 1
ATOM 583 N N . ASP A 1 70 ? -26.118 -16.190 8.760 1.00 54.91 70 ASP A N 1
ATOM 584 C CA . ASP A 1 70 ? -26.225 -17.382 7.887 1.00 54.91 70 ASP A CA 1
ATOM 585 C C . ASP A 1 70 ? -26.069 -18.703 8.667 1.00 54.91 70 ASP A C 1
ATOM 587 O O . ASP A 1 70 ? -25.547 -19.684 8.149 1.00 54.91 70 ASP A O 1
ATOM 591 N N . GLU A 1 71 ? -26.507 -18.751 9.930 1.00 52.97 71 GLU A N 1
ATOM 592 C CA . GLU A 1 71 ? -26.598 -20.006 10.695 1.00 52.97 71 GLU A CA 1
ATOM 593 C C . GLU A 1 71 ? -27.858 -20.007 11.582 1.00 52.97 71 GLU A C 1
ATOM 595 O O . GLU A 1 71 ? -27.788 -19.809 12.795 1.00 52.97 71 GLU A O 1
ATOM 600 N N . THR A 1 72 ? -29.020 -20.212 10.955 1.00 41.16 72 THR A N 1
ATOM 601 C CA . THR A 1 72 ? -30.242 -20.767 11.576 1.00 41.16 72 THR A CA 1
ATOM 602 C C . THR A 1 72 ? -30.925 -21.697 10.596 1.00 41.16 72 THR A C 1
ATOM 604 O O . 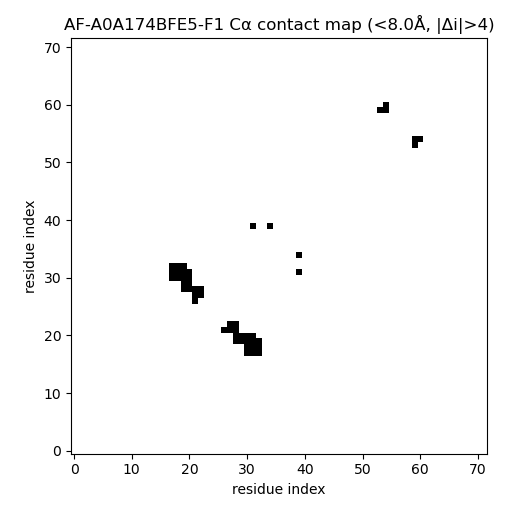THR A 1 72 ? -31.102 -21.259 9.438 1.00 41.16 72 THR A O 1
#

pLDDT: mean 77.26, std 16.36, range [41.16, 97.44]

Mean predicted aligned error: 13.81 Å

Organism: NCBI:txid187979